Protein AF-A0A0U5BEK1-F1 (afdb_monomer_lite)

Radius of gyration: 22.0 Å; chains: 1; bounding box: 45×25×67 Å

Secondary structure (DSSP, 8-state):
-----PPEEPTTS-EE--HHHHHHH-SS-EEEEEETTEEEEEE-------------------

Organism: NCBI:txid1500254

pLDDT: mean 82.26, std 11.89, range [50.78, 96.25]

Sequence (62 aa):
MNKRFVCRVAENGQILLPPEIHELLGFGQVECEVKGERVILKKTTPDYVFQWTPASDRDDHT

InterPro domains:
  IPR037914 SpoVT-AbrB domain superfamily [SSF89447] (6-55)

Foldseek 3Di:
DDDDDDWDQDPVRDTDDDPVCCVVQPDDDWDWDDDPPDIDTHHDDDPDDDDDDPPDPPPPPD

Structure (mmCIF, N/CA/C/O backbone):
data_AF-A0A0U5BEK1-F1
#
_entry.id   AF-A0A0U5BEK1-F1
#
loop_
_atom_site.group_PDB
_atom_site.id
_atom_site.type_symbol
_atom_site.label_atom_id
_atom_site.label_alt_id
_atom_site.label_comp_id
_atom_site.label_asym_id
_atom_site.label_entity_id
_atom_site.label_seq_id
_atom_site.pdbx_PDB_ins_code
_atom_site.Cartn_x
_atom_site.Cartn_y
_atom_site.Cartn_z
_atom_site.occupancy
_atom_site.B_iso_or_equiv
_atom_site.auth_seq_id
_atom_site.auth_comp_id
_atom_site.auth_asym_id
_atom_site.auth_atom_id
_atom_site.pdbx_PDB_model_num
ATOM 1 N N . MET A 1 1 ? 9.985 6.668 15.491 1.00 52.62 1 MET A N 1
ATOM 2 C CA . MET A 1 1 ? 8.766 7.084 16.222 1.00 52.62 1 MET A CA 1
ATOM 3 C C . MET A 1 1 ? 7.583 6.370 15.583 1.00 52.62 1 MET A C 1
ATOM 5 O O . MET A 1 1 ? 7.381 6.538 14.389 1.00 52.62 1 MET A O 1
ATOM 9 N N . ASN A 1 2 ? 6.864 5.521 16.322 1.00 74.81 2 ASN A N 1
ATOM 10 C CA . ASN A 1 2 ? 5.742 4.757 15.764 1.00 74.81 2 ASN A CA 1
ATOM 11 C C . ASN A 1 2 ? 4.486 5.635 15.732 1.00 74.81 2 ASN A C 1
ATOM 13 O O . ASN A 1 2 ? 3.879 5.871 16.776 1.00 74.81 2 ASN A O 1
ATOM 17 N N . LYS A 1 3 ? 4.107 6.123 14.545 1.00 83.12 3 LYS A N 1
ATOM 18 C CA . LYS A 1 3 ? 2.818 6.794 14.336 1.00 83.12 3 LYS A CA 1
ATOM 19 C C . LYS A 1 3 ? 1.711 5.739 14.273 1.00 83.12 3 LYS A C 1
ATOM 21 O O . LYS A 1 3 ? 1.881 4.700 13.639 1.00 83.12 3 LYS A O 1
ATOM 26 N N . ARG A 1 4 ? 0.592 5.993 14.951 1.00 87.88 4 ARG A N 1
ATOM 27 C CA . ARG A 1 4 ? -0.609 5.151 14.901 1.00 87.88 4 ARG A CA 1
ATOM 28 C C . ARG 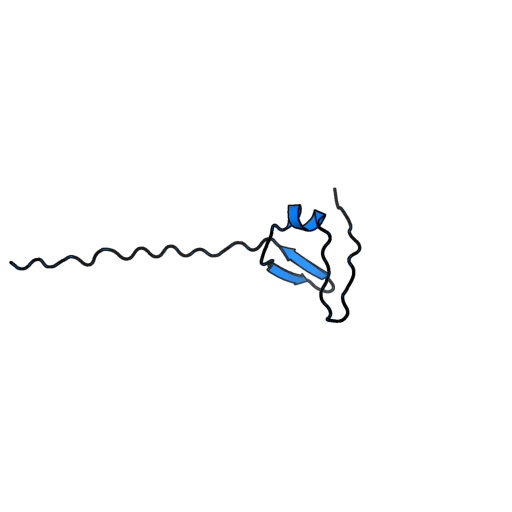A 1 4 ? -1.722 5.953 14.251 1.00 87.88 4 ARG A C 1
ATOM 30 O O . ARG A 1 4 ? -1.955 7.089 14.649 1.00 87.88 4 ARG A O 1
ATOM 37 N N . PHE A 1 5 ? -2.398 5.345 13.288 1.00 86.06 5 PHE A N 1
ATOM 38 C CA . PHE A 1 5 ? -3.518 5.944 12.576 1.00 86.06 5 PHE A CA 1
ATOM 39 C C . PHE A 1 5 ? -4.748 5.069 12.781 1.00 86.06 5 PHE A C 1
ATOM 41 O O . PHE A 1 5 ? -4.656 3.844 12.704 1.00 86.06 5 PHE A O 1
ATOM 48 N N . VAL A 1 6 ? -5.891 5.695 13.040 1.00 89.31 6 VAL A N 1
ATOM 49 C CA . VAL A 1 6 ? -7.188 5.016 13.038 1.00 89.31 6 VAL A CA 1
ATOM 50 C C . VAL A 1 6 ? -7.826 5.305 11.688 1.00 89.31 6 VAL A C 1
ATOM 52 O O . VAL A 1 6 ? -8.072 6.461 11.358 1.00 89.31 6 VAL A O 1
ATOM 55 N N . CYS A 1 7 ? -8.036 4.259 10.893 1.00 89.62 7 CYS A N 1
ATOM 56 C CA . CYS A 1 7 ? -8.582 4.372 9.543 1.00 89.62 7 CYS A CA 1
ATOM 57 C C . CYS A 1 7 ? -10.051 3.949 9.536 1.00 89.62 7 CYS A C 1
ATOM 59 O O . CYS A 1 7 ? -10.463 3.080 10.308 1.00 89.62 7 CYS A O 1
ATOM 61 N N . ARG A 1 8 ? -10.840 4.540 8.638 1.00 91.56 8 ARG A N 1
ATOM 62 C CA . ARG A 1 8 ? -12.227 4.126 8.414 1.00 91.56 8 ARG A CA 1
ATOM 63 C C . ARG A 1 8 ? -12.259 2.941 7.452 1.00 91.56 8 ARG A C 1
ATOM 65 O O . ARG A 1 8 ? -11.585 2.964 6.423 1.00 91.56 8 ARG A O 1
ATOM 72 N N . VAL A 1 9 ? -13.091 1.952 7.764 1.00 93.25 9 VAL A N 1
ATOM 73 C CA . VAL A 1 9 ? -13.470 0.890 6.826 1.00 93.25 9 VAL A CA 1
ATOM 74 C C . VAL A 1 9 ? -14.753 1.327 6.119 1.00 93.25 9 VAL A C 1
A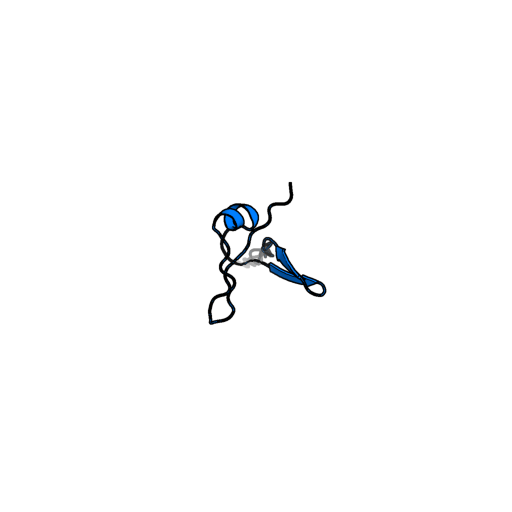TOM 76 O O . VAL A 1 9 ? -15.728 1.708 6.770 1.00 93.25 9 VAL A O 1
ATOM 79 N N . ALA A 1 10 ? -14.720 1.364 4.793 1.00 94.94 10 ALA A N 1
ATOM 80 C CA . ALA A 1 10 ? -15.877 1.643 3.957 1.00 94.94 10 ALA A CA 1
ATOM 81 C C . ALA A 1 10 ? -16.824 0.432 3.914 1.00 94.94 10 ALA A C 1
ATOM 83 O O . ALA A 1 10 ? -16.449 -0.685 4.264 1.00 94.94 10 ALA A O 1
ATOM 84 N N . GLU A 1 11 ? -18.059 0.641 3.459 1.00 96.25 11 GLU A N 1
ATOM 85 C CA . GLU A 1 11 ? -19.099 -0.402 3.429 1.00 96.25 11 GLU A CA 1
ATOM 86 C C . GLU A 1 11 ? -18.726 -1.607 2.553 1.00 96.25 11 GLU A C 1
ATOM 88 O O . GLU A 1 11 ? -19.143 -2.729 2.818 1.00 96.25 11 GLU A O 1
ATOM 93 N N . ASN A 1 12 ? -17.883 -1.393 1.544 1.00 95.50 12 ASN A N 1
ATOM 94 C CA . ASN A 1 12 ? -17.358 -2.433 0.660 1.00 95.50 12 ASN A CA 1
ATOM 95 C C . ASN A 1 12 ? -16.113 -3.153 1.221 1.00 95.50 12 ASN A C 1
ATOM 97 O O . ASN A 1 12 ? -15.454 -3.890 0.490 1.00 95.50 12 ASN A O 1
ATOM 101 N N . GLY A 1 13 ? -15.749 -2.907 2.482 1.00 89.75 13 GLY A N 1
ATOM 102 C CA . GLY A 1 13 ? -14.577 -3.502 3.127 1.00 89.75 13 GLY A CA 1
ATOM 103 C C . GLY A 1 13 ? -13.241 -2.840 2.777 1.00 89.75 13 GLY A C 1
ATOM 104 O O . GLY A 1 13 ? -12.200 -3.302 3.241 1.00 89.75 13 GLY A O 1
ATOM 105 N N . GLN A 1 14 ? -13.228 -1.755 1.993 1.00 92.25 14 GLN A N 1
ATOM 106 C CA . GLN A 1 14 ? -11.999 -1.009 1.714 1.00 92.25 14 GLN A CA 1
ATOM 107 C C . GLN A 1 14 ? -11.546 -0.207 2.936 1.00 92.25 14 GLN A C 1
ATOM 109 O O . GLN A 1 14 ? -12.352 0.419 3.624 1.00 92.25 14 GLN A O 1
ATOM 114 N N . ILE A 1 15 ? -10.237 -0.172 3.179 1.00 90.31 15 ILE A N 1
ATOM 115 C CA . ILE A 1 15 ? -9.637 0.679 4.209 1.00 90.31 15 ILE A CA 1
ATOM 116 C C . ILE A 1 15 ? -9.259 2.010 3.566 1.00 90.31 15 ILE A C 1
ATOM 118 O O . ILE A 1 15 ? -8.446 2.056 2.644 1.00 90.31 15 ILE A O 1
ATOM 122 N N . LEU A 1 16 ? -9.832 3.099 4.073 1.00 89.44 16 LEU A N 1
ATOM 123 C CA . LEU A 1 16 ? -9.488 4.448 3.639 1.00 89.44 16 LEU A CA 1
ATOM 124 C C . LEU A 1 16 ? -8.234 4.902 4.387 1.00 89.44 16 LEU A C 1
ATOM 126 O O . LEU A 1 16 ? -8.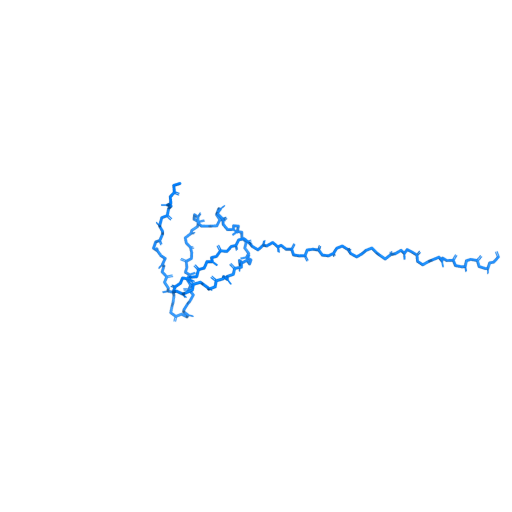296 5.230 5.575 1.00 89.44 16 LEU A O 1
ATOM 130 N N . LEU A 1 17 ? -7.094 4.882 3.695 1.00 87.94 17 LEU A N 1
ATOM 131 C CA . LEU A 1 17 ? -5.822 5.330 4.252 1.00 87.94 17 LEU A CA 1
ATOM 132 C C . LEU A 1 17 ? -5.772 6.866 4.282 1.00 87.94 17 LEU A C 1
ATOM 134 O O . LEU A 1 17 ? -6.090 7.506 3.277 1.00 87.94 17 LEU A O 1
ATOM 138 N N . PRO A 1 18 ? -5.384 7.477 5.413 1.00 87.38 18 PRO A N 1
ATOM 139 C CA . PRO A 1 18 ? -5.224 8.918 5.493 1.00 87.38 18 PRO A CA 1
ATOM 140 C C . PRO A 1 18 ? -4.015 9.391 4.654 1.00 87.38 18 PRO A C 1
ATOM 142 O O . PRO A 1 18 ? -3.059 8.625 4.472 1.00 87.38 18 PRO A O 1
ATOM 145 N N . PRO A 1 19 ? -4.035 10.633 4.130 1.00 86.44 19 PRO A N 1
ATOM 146 C CA . PRO A 1 19 ? -3.039 11.130 3.173 1.00 86.44 19 PRO A CA 1
ATOM 147 C C . PRO A 1 19 ? -1.586 11.033 3.652 1.00 86.44 19 PRO A C 1
ATOM 149 O O . PRO A 1 19 ? -0.683 10.819 2.850 1.00 86.44 19 PRO A O 1
ATOM 152 N N . GLU A 1 20 ? -1.351 11.129 4.959 1.00 87.88 20 GLU A N 1
ATOM 153 C CA . GLU A 1 20 ? -0.034 11.033 5.591 1.00 87.88 20 GLU A CA 1
ATOM 154 C C . GLU A 1 20 ? 0.619 9.659 5.383 1.00 87.88 20 GLU A C 1
ATOM 156 O O . GLU A 1 20 ? 1.840 9.529 5.452 1.00 87.88 20 GLU A O 1
ATOM 161 N N . ILE A 1 21 ? -0.176 8.616 5.120 1.00 87.25 21 ILE A N 1
ATOM 162 C CA . ILE A 1 21 ? 0.344 7.286 4.792 1.00 87.25 21 ILE A CA 1
ATOM 163 C C . ILE A 1 21 ? 0.883 7.247 3.356 1.00 87.25 21 ILE A C 1
ATOM 165 O O . ILE A 1 21 ? 1.813 6.484 3.090 1.00 87.25 21 ILE A O 1
ATOM 169 N N . HIS A 1 22 ? 0.388 8.088 2.440 1.00 83.31 22 HIS A N 1
ATOM 170 C CA . HIS A 1 22 ? 0.910 8.148 1.069 1.00 83.31 22 HIS A CA 1
ATOM 171 C C . HIS A 1 22 ? 2.367 8.617 1.025 1.00 83.31 22 HIS A C 1
ATOM 173 O O . HIS A 1 22 ? 3.141 8.120 0.212 1.00 83.31 22 HIS A O 1
ATOM 179 N N . GLU A 1 23 ? 2.791 9.491 1.942 1.00 83.81 23 GLU A N 1
ATOM 180 C CA . GLU A 1 23 ? 4.207 9.871 2.069 1.00 83.81 23 GLU A CA 1
ATOM 181 C C . GLU A 1 23 ? 5.095 8.673 2.452 1.00 83.81 23 GLU A C 1
ATOM 183 O O . GLU A 1 23 ? 6.280 8.622 2.116 1.00 83.81 23 GLU A O 1
ATOM 188 N N . LEU A 1 24 ? 4.519 7.679 3.135 1.00 84.06 24 LEU A N 1
ATOM 189 C CA . LEU A 1 24 ? 5.224 6.494 3.615 1.00 84.06 24 LEU A CA 1
ATOM 190 C C . LEU A 1 24 ? 5.200 5.343 2.607 1.00 84.06 24 LEU A C 1
ATOM 192 O O . LEU A 1 24 ? 6.221 4.679 2.451 1.00 84.06 24 LEU A O 1
ATOM 196 N N . LEU A 1 25 ? 4.073 5.092 1.934 1.00 84.62 25 LEU A N 1
ATOM 197 C CA . LEU A 1 25 ? 3.888 3.963 1.007 1.00 84.62 25 LEU A CA 1
ATOM 198 C C . LEU A 1 25 ? 4.062 4.339 -0.472 1.00 84.62 25 LEU A C 1
ATOM 200 O O . LEU A 1 25 ? 4.257 3.455 -1.303 1.00 84.62 25 LEU A O 1
ATOM 204 N N . GLY A 1 26 ? 4.066 5.630 -0.797 1.00 80.44 26 GLY A N 1
ATOM 205 C CA . GLY A 1 26 ? 3.987 6.105 -2.172 1.00 80.44 26 GLY A CA 1
ATOM 206 C C . GLY A 1 26 ? 2.563 6.041 -2.728 1.00 80.44 26 GLY A C 1
ATOM 207 O O . GLY A 1 26 ? 1.605 5.704 -2.030 1.00 80.44 26 GLY A O 1
ATOM 208 N N . PHE A 1 27 ? 2.435 6.393 -4.004 1.00 80.62 27 PHE A N 1
ATOM 209 C CA . PHE A 1 27 ? 1.176 6.342 -4.742 1.00 80.62 27 PHE A CA 1
ATOM 210 C C . PHE A 1 27 ? 1.111 5.078 -5.605 1.00 80.62 27 PHE A C 1
ATOM 212 O O . PHE A 1 27 ? 2.132 4.618 -6.113 1.00 80.62 27 PHE A O 1
ATOM 219 N N . GLY A 1 28 ? -0.100 4.560 -5.826 1.00 82.88 28 GLY A N 1
ATOM 220 C CA . GLY A 1 28 ? -0.344 3.425 -6.718 1.00 82.88 28 GLY A CA 1
ATOM 221 C C . GLY A 1 28 ? -0.546 2.105 -5.977 1.00 82.88 28 GLY A C 1
ATOM 222 O O . GLY A 1 28 ? -1.203 2.063 -4.938 1.00 82.88 28 GLY A O 1
ATOM 223 N N . GLN A 1 29 ? -0.037 1.014 -6.551 1.00 84.25 29 GLN A N 1
ATOM 224 C CA . GLN A 1 29 ? -0.160 -0.317 -5.959 1.00 84.25 29 GLN A CA 1
ATOM 225 C C . GLN A 1 29 ? 0.732 -0.450 -4.721 1.00 84.25 29 GLN A C 1
ATOM 227 O O . GLN A 1 29 ? 1.885 -0.016 -4.723 1.00 84.25 29 GLN A O 1
ATOM 232 N N . VAL A 1 30 ? 0.209 -1.109 -3.689 1.00 88.25 30 VAL A N 1
ATOM 233 C CA . VAL A 1 30 ? 0.937 -1.476 -2.470 1.00 88.25 30 VAL A CA 1
ATOM 234 C C . VAL A 1 30 ? 0.920 -2.988 -2.307 1.00 88.25 30 VAL A C 1
ATOM 236 O O . VAL A 1 30 ? -0.083 -3.642 -2.596 1.00 88.25 30 VAL A O 1
ATOM 239 N N . GLU A 1 31 ? 2.024 -3.541 -1.826 1.00 88.56 31 GLU A N 1
ATOM 240 C CA . GLU A 1 31 ? 2.105 -4.957 -1.499 1.00 88.56 31 GLU A CA 1
ATOM 241 C C . GLU A 1 31 ? 1.475 -5.193 -0.119 1.00 88.56 31 GLU A C 1
ATOM 243 O O . GLU A 1 31 ? 1.653 -4.401 0.811 1.00 88.56 31 GLU A O 1
ATOM 248 N N . CYS A 1 32 ? 0.726 -6.285 0.014 1.00 90.12 32 CYS A N 1
ATOM 249 C CA . CYS A 1 32 ? -0.019 -6.633 1.216 1.00 90.12 32 CYS A CA 1
ATOM 250 C C . CYS A 1 32 ? 0.404 -8.023 1.702 1.00 90.12 32 CYS A C 1
ATOM 252 O O . CYS A 1 32 ? 0.249 -9.007 0.983 1.00 90.12 32 CYS A O 1
ATOM 254 N N . GLU A 1 33 ? 0.925 -8.112 2.926 1.00 93.50 33 GLU A N 1
ATOM 255 C CA . GLU A 1 33 ? 1.341 -9.368 3.554 1.00 93.50 33 GLU A CA 1
ATOM 256 C C . GLU A 1 33 ? 0.541 -9.607 4.841 1.00 93.50 33 GLU A C 1
ATOM 258 O O . GLU A 1 33 ? 0.544 -8.777 5.751 1.00 93.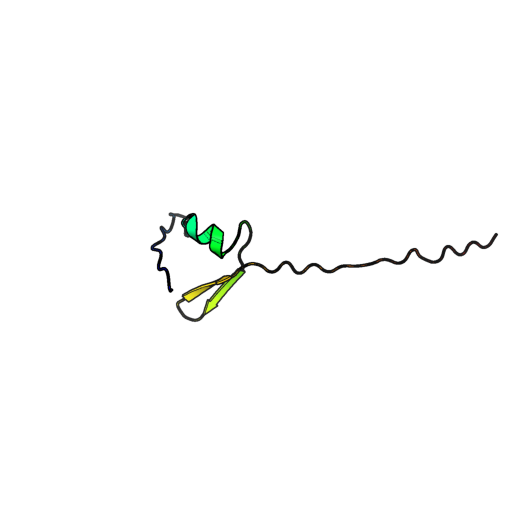50 33 GLU A O 1
ATOM 263 N N . VAL A 1 34 ? -0.124 -10.759 4.953 1.00 94.50 34 VAL A N 1
ATOM 264 C CA . VAL A 1 34 ? -0.847 -11.151 6.172 1.00 94.50 34 VAL A CA 1
ATOM 265 C C . VAL A 1 34 ? 0.106 -11.893 7.113 1.00 94.50 34 VAL A C 1
ATOM 267 O O . VAL A 1 34 ? 0.655 -12.933 6.758 1.00 94.50 34 VAL A O 1
ATOM 270 N N . LYS A 1 35 ? 0.293 -11.375 8.331 1.00 95.88 35 LYS A N 1
ATOM 271 C CA . LYS A 1 35 ? 1.076 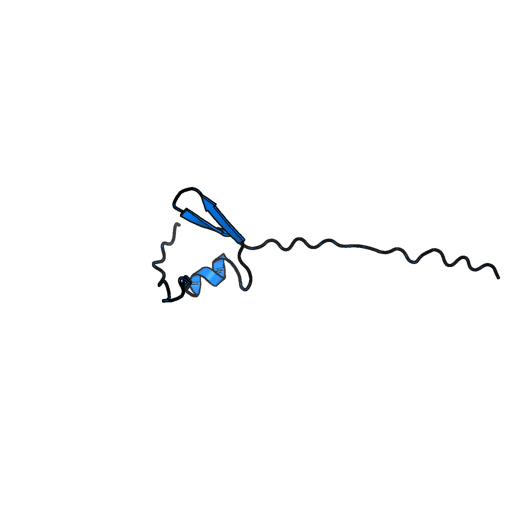-12.005 9.406 1.00 95.88 35 LYS A CA 1
ATOM 272 C C . LYS A 1 35 ? 0.223 -12.175 10.655 1.00 95.88 35 LYS A C 1
ATOM 274 O O . LYS A 1 35 ? 0.063 -11.238 11.441 1.00 95.88 35 LYS A O 1
ATOM 279 N N . GLY A 1 36 ? -0.295 -13.386 10.851 1.00 94.69 36 GLY A N 1
ATOM 280 C CA . GLY A 1 36 ? -1.219 -13.686 11.944 1.00 94.69 36 GLY A CA 1
ATOM 281 C C . GLY A 1 36 ? -2.474 -12.821 11.836 1.00 94.69 36 GLY A C 1
ATOM 282 O O . GLY A 1 36 ? -3.122 -12.800 10.797 1.00 94.69 36 GLY A O 1
ATOM 283 N N . GLU A 1 37 ? -2.777 -12.060 12.885 1.00 95.00 37 GLU A N 1
ATOM 284 C CA . GLU A 1 37 ? -3.946 -11.167 12.946 1.00 95.00 37 GLU A CA 1
ATOM 285 C C . GLU A 1 37 ? -3.681 -9.765 12.369 1.00 95.00 37 GLU A C 1
ATOM 287 O O . GLU A 1 37 ? -4.457 -8.832 12.582 1.00 95.00 37 GLU A O 1
ATOM 292 N N . ARG A 1 38 ? -2.547 -9.568 11.687 1.00 93.00 38 ARG A N 1
ATOM 293 C CA . ARG A 1 38 ? -2.138 -8.263 11.160 1.00 93.00 38 ARG A CA 1
ATOM 294 C C . ARG A 1 38 ? -1.927 -8.312 9.661 1.00 93.00 38 ARG A C 1
ATOM 296 O O . ARG A 1 38 ? -1.382 -9.271 9.126 1.00 93.00 38 ARG A O 1
ATOM 303 N N . VAL A 1 39 ? -2.274 -7.207 9.016 1.00 91.19 39 VAL A N 1
ATOM 304 C CA . VAL A 1 39 ? -1.932 -6.929 7.625 1.00 91.19 39 VAL A CA 1
ATOM 305 C C . VAL A 1 39 ? -0.784 -5.925 7.602 1.00 91.19 39 VAL A C 1
ATOM 307 O O . VAL A 1 39 ? -0.859 -4.874 8.238 1.00 91.19 39 VAL A O 1
ATOM 310 N N . ILE A 1 40 ? 0.288 -6.257 6.890 1.00 92.06 40 ILE A N 1
ATOM 311 C CA . ILE A 1 40 ? 1.446 -5.393 6.677 1.00 92.06 40 ILE A CA 1
ATOM 312 C C . ILE A 1 40 ? 1.389 -4.866 5.249 1.00 92.06 40 ILE A C 1
ATOM 314 O O . ILE A 1 40 ? 1.427 -5.639 4.296 1.00 92.06 40 ILE A O 1
ATOM 318 N N . LEU A 1 41 ? 1.332 -3.543 5.116 1.00 89.94 41 LEU A N 1
ATOM 319 C CA . LEU A 1 41 ? 1.429 -2.856 3.833 1.00 89.94 41 LEU A CA 1
ATOM 320 C C . LEU A 1 41 ? 2.888 -2.476 3.572 1.00 89.94 41 LEU A C 1
ATOM 322 O O . LEU A 1 41 ? 3.544 -1.905 4.449 1.00 89.94 41 LEU A O 1
ATOM 326 N N . LYS A 1 42 ? 3.393 -2.775 2.377 1.00 88.69 42 LYS A N 1
ATOM 327 C CA . LYS A 1 42 ? 4.749 -2.430 1.936 1.00 88.69 42 LYS A CA 1
ATOM 328 C C . LYS A 1 42 ? 4.705 -1.652 0.626 1.00 88.69 42 LYS A C 1
ATOM 330 O O . LYS A 1 42 ? 3.748 -1.743 -0.143 1.00 88.69 42 LYS A O 1
ATOM 335 N N . LYS A 1 43 ? 5.774 -0.896 0.368 1.00 87.88 43 LYS A N 1
ATOM 336 C CA . LYS A 1 43 ? 6.006 -0.315 -0.956 1.00 87.88 43 LYS A CA 1
ATOM 337 C C . LYS A 1 43 ? 6.149 -1.448 -1.961 1.00 87.88 43 LYS A C 1
ATOM 339 O O . LYS A 1 43 ? 6.932 -2.365 -1.725 1.00 87.88 43 LYS A O 1
ATOM 344 N N . THR A 1 44 ? 5.439 -1.352 -3.075 1.00 83.75 44 THR A N 1
ATOM 345 C CA . THR A 1 44 ? 5.656 -2.269 -4.191 1.00 83.75 44 THR A CA 1
ATOM 346 C C . THR A 1 44 ? 7.023 -1.975 -4.789 1.00 83.75 44 THR A C 1
ATOM 348 O O . THR A 1 44 ? 7.317 -0.828 -5.133 1.00 83.75 44 THR A O 1
ATOM 351 N N . THR A 1 45 ? 7.860 -3.001 -4.905 1.00 74.31 45 THR A N 1
ATOM 352 C CA . THR A 1 45 ? 9.096 -2.907 -5.682 1.00 74.31 45 THR A CA 1
ATOM 353 C C . THR A 1 45 ? 8.760 -3.432 -7.071 1.00 74.31 45 THR A C 1
ATOM 355 O O . THR A 1 45 ? 8.411 -4.604 -7.186 1.00 74.31 45 THR A O 1
ATOM 358 N N . PRO A 1 46 ? 8.745 -2.591 -8.112 1.00 71.31 46 PRO A N 1
ATOM 359 C CA . PRO A 1 46 ? 8.467 -3.076 -9.453 1.00 71.31 46 PRO A CA 1
ATOM 360 C C . PRO A 1 46 ? 9.588 -4.017 -9.910 1.00 71.31 46 PRO A C 1
ATOM 362 O O . PRO A 1 46 ? 10.753 -3.618 -9.965 1.00 71.31 46 PRO A O 1
ATOM 365 N N . ASP A 1 47 ? 9.224 -5.247 -10.266 1.00 68.69 47 ASP A N 1
ATOM 366 C CA . ASP A 1 47 ? 10.122 -6.198 -10.920 1.00 68.69 47 ASP A CA 1
ATOM 367 C C . ASP A 1 47 ? 10.282 -5.804 -12.391 1.00 68.69 47 ASP A C 1
ATOM 369 O O . ASP A 1 47 ? 9.594 -6.297 -13.287 1.00 68.69 47 ASP A O 1
ATOM 373 N N . TYR A 1 48 ? 11.179 -4.856 -12.656 1.00 69.38 48 TYR A N 1
ATOM 374 C CA . TYR A 1 48 ? 11.562 -4.539 -14.025 1.00 69.38 48 TYR A CA 1
ATOM 375 C C . TYR A 1 48 ? 12.549 -5.587 -14.533 1.00 69.38 48 TYR A C 1
ATOM 377 O O . TYR A 1 48 ? 13.694 -5.650 -14.087 1.00 69.38 48 TYR A O 1
ATOM 385 N N . VAL A 1 49 ? 12.125 -6.378 -15.515 1.00 72.62 49 VAL A N 1
ATOM 386 C CA . VAL A 1 49 ? 13.034 -7.213 -16.304 1.00 72.62 49 VAL A CA 1
ATOM 387 C C . VAL A 1 49 ? 13.439 -6.424 -17.544 1.00 72.62 49 VAL A C 1
ATOM 389 O O . VAL A 1 49 ? 12.608 -6.102 -18.392 1.00 72.62 49 VAL A O 1
ATOM 392 N N . PHE A 1 50 ? 14.724 -6.096 -17.655 1.00 76.88 50 PHE A N 1
ATOM 393 C CA . PHE A 1 50 ? 15.287 -5.552 -18.886 1.00 76.88 50 PHE A CA 1
ATOM 394 C C . PHE A 1 50 ? 15.632 -6.708 -19.826 1.00 76.88 50 PHE A C 1
ATOM 396 O O . PHE A 1 50 ? 16.533 -7.495 -19.538 1.00 76.88 50 PHE A O 1
ATOM 403 N N . GLN A 1 51 ? 14.923 -6.809 -20.950 1.00 77.25 51 GLN A N 1
ATOM 404 C CA . GLN A 1 51 ? 15.240 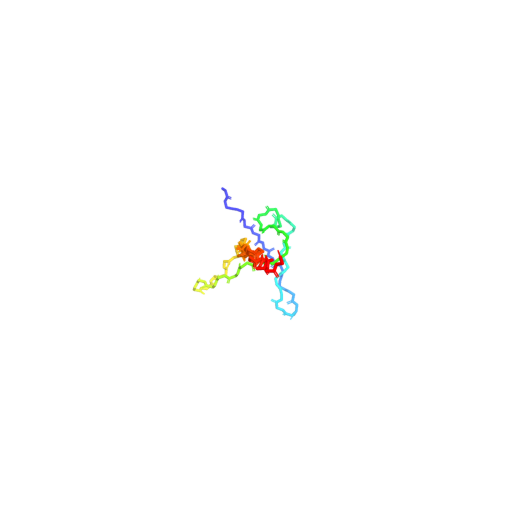-7.770 -22.001 1.00 77.25 51 GLN A CA 1
ATOM 405 C C . GLN A 1 51 ? 15.862 -7.032 -23.188 1.00 77.25 51 GLN A C 1
ATOM 407 O O . GLN A 1 51 ? 15.178 -6.328 -23.929 1.00 77.25 51 GLN A O 1
ATOM 412 N N . TRP A 1 52 ? 17.173 -7.192 -23.370 1.00 82.88 52 TRP A N 1
ATOM 413 C CA . TRP A 1 52 ? 17.853 -6.746 -24.582 1.00 82.88 52 TRP A CA 1
ATOM 414 C C . TRP A 1 52 ? 17.731 -7.830 -25.649 1.00 82.88 52 TRP A C 1
ATOM 416 O O . TRP A 1 52 ? 18.135 -8.969 -25.423 1.00 82.88 52 TRP A O 1
ATOM 426 N N . THR A 1 53 ? 17.174 -7.477 -26.806 1.00 81.06 53 THR A N 1
ATOM 427 C CA . THR A 1 53 ? 17.232 -8.335 -27.993 1.00 81.06 53 THR A CA 1
ATOM 428 C C . THR A 1 53 ? 18.371 -7.815 -28.869 1.00 81.06 53 THR A C 1
ATOM 430 O O . THR A 1 53 ? 18.252 -6.693 -29.369 1.00 81.06 53 THR A O 1
ATOM 433 N N . PRO A 1 54 ? 19.478 -8.567 -29.034 1.00 78.44 54 PRO A N 1
ATOM 434 C CA . PRO A 1 54 ? 20.506 -8.216 -30.002 1.00 78.44 54 PRO A CA 1
ATOM 435 C C . PRO A 1 54 ? 19.872 -8.056 -31.380 1.00 78.44 54 PRO A C 1
ATOM 437 O O . PRO A 1 54 ? 18.990 -8.837 -31.745 1.00 78.44 54 PRO A O 1
ATOM 440 N N . ALA A 1 55 ? 20.338 -7.077 -32.159 1.00 78.56 55 ALA A N 1
ATOM 441 C CA . ALA A 1 55 ? 20.100 -7.109 -33.593 1.00 78.56 55 ALA A CA 1
ATOM 442 C C . ALA A 1 55 ? 20.659 -8.445 -34.085 1.00 78.56 55 ALA A C 1
ATOM 444 O O . ALA A 1 55 ? 21.854 -8.694 -33.944 1.00 78.56 55 ALA A O 1
ATOM 445 N N . SER A 1 56 ? 19.779 -9.332 -34.547 1.00 69.88 56 SER A N 1
ATOM 446 C CA . SER A 1 56 ? 20.179 -10.559 -35.224 1.00 69.88 56 SER A CA 1
ATOM 447 C C . SER A 1 56 ? 21.190 -10.154 -36.284 1.00 69.88 56 SER A C 1
ATOM 449 O O . SER A 1 56 ? 20.904 -9.209 -37.029 1.00 69.88 56 SER A O 1
ATOM 451 N N . ASP A 1 57 ? 22.358 -10.799 -36.289 1.00 59.28 57 ASP A N 1
ATOM 452 C CA . ASP A 1 57 ? 23.356 -10.616 -37.334 1.00 59.28 57 ASP A CA 1
ATOM 453 C C . ASP A 1 57 ? 22.619 -10.632 -38.670 1.00 59.28 57 ASP A C 1
ATOM 455 O O . ASP A 1 57 ? 21.997 -11.624 -39.058 1.00 59.28 57 ASP A O 1
ATOM 459 N N . ARG A 1 58 ? 22.586 -9.468 -39.323 1.00 57.84 58 ARG A N 1
ATOM 460 C CA . ARG A 1 58 ? 22.224 -9.406 -40.726 1.00 57.84 58 ARG A CA 1
ATOM 461 C C . ARG A 1 58 ? 23.338 -10.173 -41.416 1.00 57.84 58 ARG A C 1
ATOM 463 O O . ARG A 1 58 ? 24.422 -9.628 -41.601 1.00 57.84 58 ARG A O 1
ATOM 470 N N . ASP A 1 59 ? 23.075 -11.437 -41.729 1.00 58.38 59 ASP A N 1
ATOM 471 C CA . ASP A 1 59 ? 23.777 -12.165 -42.777 1.00 58.38 59 ASP A CA 1
ATOM 472 C C . ASP A 1 59 ? 23.559 -11.381 -44.082 1.00 58.38 59 ASP A C 1
ATOM 474 O O . ASP A 1 59 ? 22.679 -11.689 -44.887 1.00 58.38 59 ASP A O 1
ATOM 478 N N . ASP A 1 60 ? 24.337 -10.313 -44.270 1.00 56.78 60 ASP A N 1
ATOM 479 C CA . ASP A 1 60 ? 24.535 -9.674 -45.565 1.00 56.78 60 ASP A CA 1
ATOM 480 C C . ASP A 1 60 ? 25.420 -10.619 -46.390 1.00 56.78 60 ASP A C 1
ATOM 482 O O . ASP A 1 60 ? 26.627 -10.442 -46.549 1.00 56.78 60 ASP A O 1
ATOM 486 N N . HIS A 1 61 ? 24.795 -11.679 -46.904 1.00 51.16 61 HIS A N 1
ATOM 487 C CA . HIS A 1 61 ? 25.268 -12.386 -48.084 1.00 51.16 61 HIS A CA 1
ATOM 488 C C . HIS A 1 61 ? 24.909 -11.557 -49.324 1.00 51.16 61 HIS A C 1
ATOM 490 O O . HIS A 1 61 ? 23.920 -11.840 -50.000 1.00 51.16 61 HIS A O 1
ATOM 496 N N . THR A 1 62 ? 25.720 -10.544 -49.629 1.00 50.78 62 THR A N 1
ATOM 497 C CA . THR A 1 62 ? 25.793 -9.933 -50.970 1.00 50.78 62 THR A CA 1
ATOM 498 C C . THR A 1 62 ? 27.223 -9.595 -51.330 1.00 50.78 62 THR A C 1
ATOM 500 O O . THR A 1 62 ? 27.915 -9.007 -50.472 1.00 50.78 62 THR A O 1
#